Protein AF-A0A7W1TG98-F1 (afdb_monomer_lite)

pLDDT: mean 81.25, std 20.15, range [36.09, 98.25]

Structure (mmCIF, N/CA/C/O backbone):
data_AF-A0A7W1TG98-F1
#
_entry.id   AF-A0A7W1TG98-F1
#
loop_
_atom_site.group_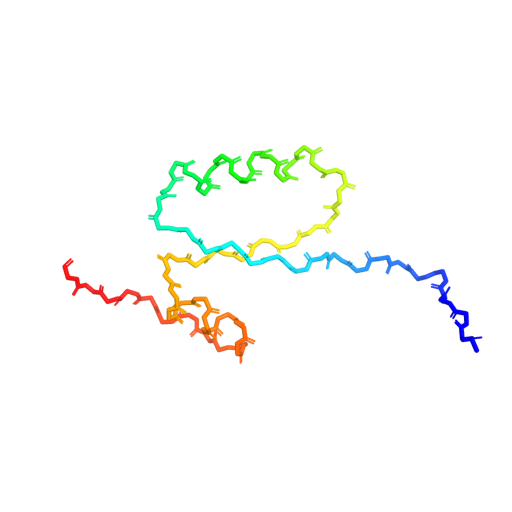PDB
_atom_site.id
_atom_site.type_symbol
_atom_site.label_atom_id
_atom_site.label_alt_id
_atom_site.label_comp_id
_atom_site.label_asym_id
_atom_site.label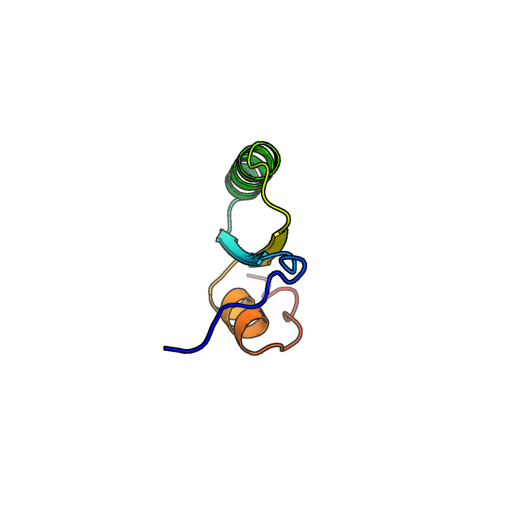_entity_id
_atom_site.label_seq_id
_atom_site.pdbx_PDB_ins_code
_atom_site.Cartn_x
_atom_site.Cartn_y
_atom_site.Cartn_z
_atom_site.occupancy
_atom_site.B_iso_or_equiv
_atom_site.auth_seq_id
_atom_site.auth_comp_id
_atom_site.auth_asym_id
_atom_site.auth_atom_id
_atom_site.pdbx_PDB_model_num
ATOM 1 N N . MET A 1 1 ? -33.060 11.186 4.755 1.00 40.53 1 MET A N 1
ATOM 2 C CA . MET A 1 1 ? -31.767 11.134 5.470 1.00 40.53 1 MET A CA 1
ATOM 3 C C . MET A 1 1 ? -31.790 9.878 6.319 1.00 40.53 1 MET A C 1
ATOM 5 O O . MET A 1 1 ? -32.538 9.839 7.285 1.00 40.53 1 MET A O 1
ATOM 9 N N . SER A 1 2 ? -31.100 8.820 5.894 1.00 36.09 2 SER A N 1
ATOM 10 C CA . SER A 1 2 ? -31.080 7.556 6.640 1.00 36.09 2 SER A CA 1
ATOM 11 C C . SER A 1 2 ? -30.022 7.619 7.747 1.00 36.09 2 SER A C 1
ATOM 13 O O . SER A 1 2 ? -28.950 8.185 7.516 1.00 36.09 2 SER A O 1
ATOM 15 N N . PRO A 1 3 ? -30.306 7.076 8.941 1.00 51.44 3 PRO A N 1
ATOM 16 C CA . PRO A 1 3 ? -29.379 7.088 10.062 1.00 51.44 3 PRO A CA 1
ATOM 17 C C . PRO A 1 3 ? -28.239 6.108 9.768 1.00 51.44 3 PRO A C 1
ATOM 19 O O . PRO A 1 3 ? -28.479 4.946 9.446 1.00 51.44 3 PRO A O 1
ATOM 22 N N . HIS A 1 4 ? -26.991 6.566 9.855 1.00 50.03 4 HIS A N 1
ATOM 23 C CA . HIS A 1 4 ? -25.847 5.660 9.842 1.00 50.03 4 HIS A CA 1
ATOM 24 C C . HIS A 1 4 ? -25.890 4.889 11.160 1.00 50.03 4 HIS A C 1
ATOM 26 O O . HIS A 1 4 ? -25.644 5.462 12.220 1.00 50.03 4 HIS A O 1
ATOM 32 N N . ALA A 1 5 ? -26.294 3.621 11.086 1.00 54.25 5 ALA A N 1
ATOM 33 C CA . ALA A 1 5 ? -26.265 2.699 12.207 1.00 54.25 5 ALA A CA 1
ATOM 34 C C . ALA A 1 5 ? -24.890 2.760 12.886 1.00 54.25 5 ALA A C 1
ATOM 36 O O . ALA A 1 5 ? -23.860 2.800 12.208 1.00 54.25 5 ALA A O 1
ATOM 37 N N . THR A 1 6 ? -24.880 2.764 14.217 1.00 55.78 6 THR A N 1
ATOM 38 C CA . THR A 1 6 ? -23.685 2.627 15.057 1.00 55.78 6 THR A CA 1
ATOM 39 C C . THR A 1 6 ? -23.116 1.212 14.887 1.00 55.78 6 THR A C 1
ATOM 41 O O . THR A 1 6 ? -23.253 0.365 15.761 1.00 55.78 6 THR A O 1
ATOM 44 N N . GLY A 1 7 ? -22.585 0.913 13.704 1.00 54.25 7 GLY A N 1
ATOM 45 C CA . GLY A 1 7 ? -21.981 -0.366 13.355 1.00 54.25 7 GLY A CA 1
ATOM 46 C C . GLY A 1 7 ? -20.480 -0.321 13.592 1.00 54.25 7 GLY A C 1
ATOM 47 O O . GLY A 1 7 ? -19.845 0.708 13.345 1.00 54.25 7 GLY A O 1
ATOM 48 N N . GLU A 1 8 ? -19.912 -1.432 14.059 1.00 61.66 8 GLU A N 1
ATOM 49 C CA . GLU A 1 8 ? -18.472 -1.685 13.990 1.00 61.66 8 GLU A CA 1
ATOM 50 C C . GLU A 1 8 ? -17.939 -1.225 12.631 1.00 61.66 8 GLU A C 1
ATOM 52 O O . GLU A 1 8 ? -18.380 -1.689 11.575 1.00 61.66 8 GLU A O 1
ATOM 57 N N . ARG A 1 9 ? -17.018 -0.257 12.647 1.00 66.50 9 ARG A N 1
ATOM 58 C CA . ARG A 1 9 ? -16.387 0.219 11.421 1.00 66.50 9 ARG A CA 1
ATOM 59 C C . ARG A 1 9 ? -15.509 -0.908 10.898 1.00 66.50 9 ARG A C 1
ATOM 61 O O . ARG A 1 9 ? -14.448 -1.171 11.461 1.00 66.50 9 ARG A O 1
ATOM 68 N N . ALA A 1 10 ? -15.968 -1.574 9.841 1.00 75.75 10 ALA A N 1
ATOM 69 C CA . ALA A 1 10 ? -15.146 -2.520 9.105 1.00 75.75 10 ALA A CA 1
ATOM 70 C C . ALA A 1 10 ? -13.801 -1.854 8.732 1.00 75.75 10 ALA A C 1
ATOM 72 O O . ALA A 1 10 ? -13.794 -0.654 8.430 1.00 75.75 10 ALA A O 1
ATOM 73 N N . PRO A 1 11 ? -12.673 -2.591 8.769 1.00 84.12 11 PRO A N 1
ATOM 74 C CA . PRO A 1 11 ? -11.374 -2.044 8.389 1.00 84.12 11 PRO A CA 1
ATOM 75 C C . PRO A 1 11 ? -11.419 -1.446 6.980 1.00 84.12 11 PR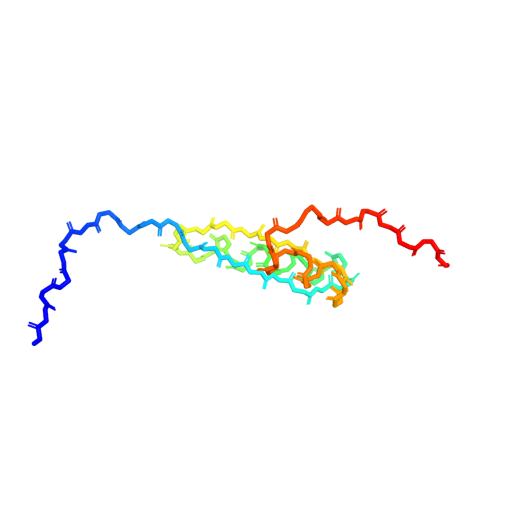O A C 1
ATOM 77 O O . PRO A 1 11 ? -12.035 -2.034 6.092 1.00 84.12 11 PRO A O 1
ATOM 80 N N . LEU A 1 12 ? -10.752 -0.309 6.762 1.00 89.44 12 LEU A N 1
ATOM 81 C CA . LEU A 1 12 ? -10.650 0.276 5.422 1.00 89.44 12 LEU A CA 1
ATOM 82 C C . LEU A 1 12 ? -9.740 -0.578 4.535 1.00 89.44 12 LEU A C 1
ATOM 84 O O . LEU A 1 12 ? -8.625 -0.905 4.933 1.00 89.44 12 LEU A O 1
ATOM 88 N N . ASP A 1 13 ? -10.172 -0.879 3.317 1.00 92.12 13 ASP A N 1
ATOM 89 C CA . ASP A 1 13 ? -9.298 -1.45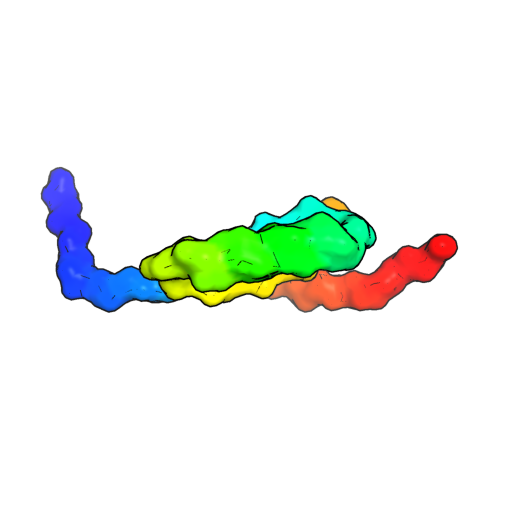4 2.295 1.00 92.12 13 ASP A CA 1
ATOM 90 C C . ASP A 1 13 ? -8.552 -0.316 1.571 1.00 92.12 13 ASP A C 1
ATOM 92 O O . ASP A 1 13 ? -9.167 0.565 0.969 1.00 92.12 13 ASP A O 1
ATOM 96 N N . LEU A 1 14 ? -7.220 -0.321 1.650 1.00 93.75 14 LEU A N 1
ATOM 97 C CA . LEU A 1 14 ? -6.321 0.660 1.038 1.00 93.75 14 LEU A CA 1
ATOM 98 C C . LEU A 1 14 ? -5.485 -0.011 -0.053 1.00 93.75 14 LEU A C 1
ATOM 100 O O . LEU A 1 14 ? -4.969 -1.107 0.150 1.00 93.75 14 LEU A O 1
ATOM 104 N N . LEU A 1 15 ? -5.302 0.663 -1.188 1.00 95.94 15 LEU A N 1
ATOM 10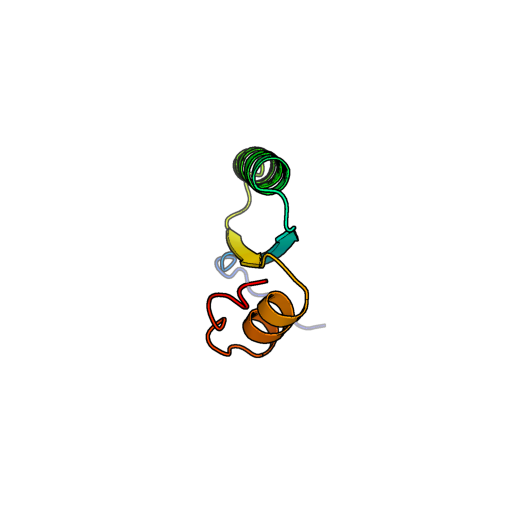5 C CA . LEU A 1 15 ? -4.396 0.242 -2.257 1.00 95.94 15 LEU A CA 1
ATOM 106 C C . LEU A 1 15 ? -3.284 1.280 -2.414 1.00 95.94 15 LEU A C 1
ATOM 108 O O . LEU A 1 15 ? -3.560 2.424 -2.764 1.00 95.94 15 LEU A O 1
ATOM 112 N N . LEU A 1 16 ? -2.045 0.859 -2.175 1.00 96.75 16 LEU A N 1
ATOM 113 C CA . LEU A 1 16 ? -0.834 1.602 -2.507 1.00 96.75 16 LEU A CA 1
ATOM 114 C C . LEU A 1 16 ? -0.286 1.086 -3.840 1.00 96.75 16 LEU A C 1
ATOM 116 O O . LEU A 1 16 ? -0.120 -0.122 -4.008 1.00 96.75 16 LEU A O 1
ATOM 120 N N . VAL A 1 17 ? -0.013 1.994 -4.772 1.00 97.25 17 VAL A N 1
ATOM 121 C CA . VAL A 1 17 ? 0.637 1.684 -6.048 1.00 97.25 17 VAL A CA 1
ATOM 122 C C . VAL A 1 17 ? 1.994 2.356 -6.023 1.00 97.25 17 VAL A C 1
ATOM 124 O O . VAL A 1 17 ? 2.026 3.574 -6.118 1.00 97.25 17 VAL A O 1
ATOM 127 N N . GLU A 1 18 ? 3.055 1.579 -5.829 1.00 98.25 18 GLU A N 1
ATOM 128 C CA . GLU A 1 18 ? 4.420 2.087 -5.700 1.00 98.25 18 GLU A CA 1
ATOM 129 C C . GLU A 1 18 ? 5.421 0.987 -6.073 1.00 98.25 18 GLU A C 1
ATOM 131 O O . GLU A 1 18 ? 5.281 -0.150 -5.608 1.00 98.25 18 GLU A O 1
ATOM 136 N N . ASP A 1 19 ? 6.388 1.301 -6.936 1.00 96.94 19 ASP A N 1
ATOM 137 C CA . ASP A 1 19 ? 7.383 0.358 -7.463 1.00 96.94 19 ASP A CA 1
ATOM 138 C C . ASP A 1 19 ? 8.687 0.327 -6.652 1.00 96.94 19 ASP A C 1
ATOM 140 O O . ASP A 1 19 ? 9.458 -0.627 -6.776 1.00 96.94 19 ASP A O 1
ATOM 144 N N . ASP A 1 20 ? 8.899 1.306 -5.770 1.00 97.94 20 ASP A N 1
ATOM 145 C CA . ASP A 1 20 ? 10.047 1.369 -4.871 1.00 97.94 20 ASP A CA 1
ATOM 146 C C . ASP A 1 20 ? 9.754 0.767 -3.479 1.00 97.94 20 ASP A C 1
ATOM 148 O O . ASP A 1 20 ? 8.820 1.142 -2.761 1.00 97.94 20 ASP A O 1
ATOM 152 N N . GLU A 1 21 ? 10.588 -0.188 -3.056 1.00 95.56 21 GLU A N 1
ATOM 153 C CA . GLU A 1 21 ? 10.416 -0.887 -1.776 1.00 95.56 21 GLU A CA 1
ATOM 154 C C . GLU A 1 21 ? 10.640 0.016 -0.550 1.00 95.56 21 GLU A C 1
ATOM 156 O O . GLU A 1 21 ? 10.034 -0.214 0.507 1.00 95.56 21 GLU A O 1
ATOM 161 N N . VAL A 1 22 ? 11.499 1.036 -0.663 1.00 97.94 22 VAL A N 1
ATOM 162 C CA . VAL A 1 22 ? 11.779 1.987 0.421 1.00 97.94 22 VAL A CA 1
ATOM 163 C C . VAL A 1 22 ? 10.551 2.858 0.666 1.00 97.94 22 VAL A C 1
ATOM 165 O O . VAL A 1 22 ? 10.156 3.028 1.827 1.00 97.94 22 VAL A O 1
ATOM 168 N N . ASP A 1 23 ? 9.892 3.316 -0.396 1.00 98.00 23 ASP A N 1
ATOM 169 C CA . ASP A 1 23 ? 8.666 4.112 -0.308 1.00 98.00 23 ASP A CA 1
ATOM 170 C C . ASP A 1 23 ? 7.477 3.289 0.208 1.00 98.00 23 ASP A C 1
ATOM 172 O O . ASP A 1 23 ? 6.747 3.732 1.107 1.00 98.00 23 ASP A O 1
ATOM 176 N N . VAL A 1 24 ? 7.341 2.029 -0.225 1.00 97.62 24 VAL A N 1
ATOM 177 C CA . VAL A 1 24 ? 6.360 1.091 0.352 1.00 97.62 24 VAL A CA 1
ATOM 178 C C . VAL A 1 24 ? 6.570 0.933 1.859 1.00 97.62 24 VAL A C 1
ATOM 180 O O . VAL A 1 24 ? 5.609 0.951 2.641 1.00 97.62 24 VAL A O 1
ATOM 183 N N . LEU A 1 25 ? 7.818 0.778 2.301 1.00 97.38 25 LEU A N 1
ATOM 184 C CA . LEU A 1 25 ? 8.141 0.620 3.715 1.00 97.38 25 LEU A CA 1
ATOM 185 C C . LEU A 1 25 ? 7.876 1.904 4.512 1.00 97.38 25 LEU A C 1
ATOM 187 O O . LEU A 1 25 ? 7.367 1.832 5.636 1.00 97.38 25 LEU A O 1
ATOM 191 N N . ALA A 1 26 ? 8.188 3.070 3.944 1.00 97.38 26 ALA A N 1
ATOM 192 C CA . ALA A 1 26 ? 7.877 4.365 4.538 1.00 97.38 26 ALA A CA 1
ATOM 193 C C . ALA A 1 26 ? 6.363 4.534 4.734 1.00 97.38 26 ALA A C 1
ATOM 195 O O . ALA A 1 26 ? 5.918 4.864 5.837 1.00 97.38 26 ALA A O 1
ATOM 196 N N . MET A 1 27 ? 5.562 4.196 3.720 1.00 96.44 27 MET A N 1
ATOM 197 C CA . MET A 1 27 ? 4.105 4.272 3.798 1.00 96.44 27 MET A CA 1
ATOM 198 C C . MET A 1 27 ? 3.527 3.301 4.832 1.00 96.44 27 MET A C 1
ATOM 200 O O . MET A 1 27 ? 2.669 3.676 5.630 1.00 96.44 27 MET A O 1
ATOM 204 N N . ARG A 1 28 ? 4.034 2.061 4.896 1.00 95.25 28 ARG A N 1
ATOM 205 C CA . ARG A 1 28 ? 3.629 1.091 5.930 1.00 95.25 28 ARG A CA 1
ATOM 206 C C . ARG A 1 28 ? 3.882 1.627 7.337 1.00 95.25 28 ARG A C 1
ATOM 208 O O . ARG A 1 28 ? 3.018 1.497 8.198 1.00 95.25 28 ARG A O 1
ATOM 215 N N . ARG A 1 29 ? 5.039 2.252 7.573 1.00 95.12 29 ARG A N 1
ATOM 216 C CA . ARG A 1 29 ? 5.363 2.872 8.869 1.00 95.12 29 ARG A CA 1
ATOM 217 C C . ARG A 1 29 ? 4.428 4.034 9.193 1.00 95.12 29 ARG A C 1
ATOM 219 O O . ARG A 1 29 ? 3.966 4.117 10.327 1.00 95.12 29 ARG A O 1
ATOM 226 N N . ALA A 1 30 ? 4.125 4.889 8.219 1.00 94.69 30 ALA A N 1
ATOM 227 C CA . ALA A 1 30 ? 3.187 5.993 8.401 1.00 94.69 30 ALA A CA 1
ATOM 228 C C . ALA A 1 30 ? 1.774 5.487 8.742 1.00 94.69 30 ALA A C 1
ATOM 230 O O . ALA A 1 30 ? 1.156 5.961 9.691 1.00 94.69 30 ALA A O 1
ATOM 231 N N . LEU A 1 31 ? 1.294 4.457 8.041 1.00 93.44 31 LEU A N 1
ATOM 232 C CA . LEU A 1 31 ? -0.019 3.859 8.290 1.00 93.44 31 LEU A CA 1
ATOM 233 C C . LEU A 1 31 ? -0.114 3.146 9.646 1.00 93.44 31 LEU A C 1
ATOM 235 O O . LEU A 1 31 ? -1.177 3.166 10.259 1.00 93.44 31 LEU A O 1
ATOM 239 N N . LEU A 1 32 ? 0.980 2.570 10.158 1.00 90.94 32 LEU A N 1
ATOM 240 C CA . LEU A 1 32 ? 1.024 2.021 11.522 1.00 90.94 32 LEU A CA 1
ATOM 241 C C . LEU A 1 32 ? 0.833 3.097 12.602 1.00 90.94 32 LEU A C 1
ATOM 243 O O . LEU A 1 32 ? 0.359 2.786 13.692 1.00 90.94 32 LEU A O 1
ATOM 247 N N . GLN A 1 33 ? 1.191 4.351 12.315 1.00 92.88 33 GLN A N 1
ATOM 248 C CA . GLN A 1 33 ? 0.964 5.479 13.224 1.00 92.88 33 GLN A CA 1
ATOM 249 C C . GLN A 1 33 ? -0.480 5.998 13.154 1.00 92.88 33 GLN A C 1
ATOM 251 O O . GLN A 1 33 ? -0.924 6.717 14.050 1.00 92.88 33 GLN A O 1
ATOM 256 N N . CYS A 1 34 ? -1.242 5.622 12.123 1.00 86.25 34 CYS A N 1
ATOM 257 C CA . CYS A 1 34 ? -2.664 5.915 12.052 1.00 86.25 34 CYS A CA 1
ATOM 258 C C . CYS A 1 34 ? -3.442 4.928 12.936 1.00 86.25 34 CYS A C 1
ATOM 260 O O . CYS A 1 34 ? -3.447 3.725 12.690 1.00 86.25 34 CYS A O 1
ATOM 262 N N . ALA A 1 35 ? -4.185 5.433 13.925 1.00 80.06 35 ALA A N 1
ATOM 263 C CA . ALA A 1 35 ? -5.083 4.636 14.774 1.00 80.06 35 ALA A CA 1
ATOM 264 C C . ALA A 1 35 ? -6.377 4.209 14.044 1.00 80.06 35 ALA A C 1
ATOM 266 O O . ALA A 1 35 ? -7.477 4.265 14.595 1.00 80.06 35 ALA A O 1
ATOM 267 N N . LEU A 1 36 ? -6.257 3.830 12.773 1.00 84.44 36 LEU A N 1
ATOM 268 C CA . LEU A 1 36 ? -7.365 3.458 11.916 1.00 84.44 36 LEU A CA 1
ATOM 269 C C . LEU A 1 36 ? -7.155 2.025 11.404 1.00 84.44 36 LEU A C 1
ATOM 271 O O . LEU A 1 36 ? -6.200 1.782 10.663 1.00 84.44 36 LEU A O 1
ATOM 275 N N . PRO A 1 37 ? -8.034 1.074 11.770 1.00 89.38 37 PRO A N 1
ATOM 276 C CA . PRO A 1 37 ? -7.978 -0.286 11.250 1.00 89.38 37 PRO A CA 1
ATOM 277 C C . PRO A 1 37 ? -8.068 -0.293 9.723 1.00 89.38 37 PRO A C 1
ATOM 279 O O . PRO A 1 37 ? -9.021 0.235 9.145 1.00 89.38 37 PRO A O 1
ATOM 282 N N . HIS A 1 38 ? -7.083 -0.901 9.069 1.00 90.62 38 HIS A N 1
ATOM 283 C CA . HIS A 1 38 ? -7.019 -0.968 7.615 1.00 90.62 38 HIS A CA 1
ATOM 284 C C . HIS A 1 38 ? -6.365 -2.263 7.127 1.00 90.62 38 HIS A C 1
ATOM 286 O O . HIS A 1 38 ? -5.647 -2.944 7.861 1.00 90.62 38 HIS A O 1
ATOM 292 N N . ARG A 1 39 ? -6.611 -2.590 5.859 1.00 91.94 39 ARG A N 1
ATOM 293 C CA . ARG A 1 39 ? -5.935 -3.628 5.083 1.00 91.94 39 ARG A CA 1
ATOM 294 C C . ARG A 1 39 ? -5.202 -2.940 3.947 1.00 91.94 39 ARG A C 1
ATOM 296 O O . ARG A 1 39 ? -5.822 -2.238 3.158 1.00 91.94 39 ARG A O 1
ATOM 303 N N . LEU A 1 40 ? -3.888 -3.118 3.881 1.00 93.50 40 LEU A N 1
ATOM 304 C CA . LEU A 1 40 ? -3.068 -2.512 2.839 1.00 93.50 40 LEU A CA 1
ATOM 305 C C . LEU A 1 40 ? -2.751 -3.532 1.745 1.00 93.50 40 LEU A C 1
ATOM 307 O O . LEU A 1 40 ? -2.007 -4.488 1.971 1.00 93.50 40 LEU A O 1
ATOM 311 N N . HIS A 1 41 ? -3.271 -3.281 0.553 1.00 95.25 41 HIS A N 1
ATOM 312 C CA . HIS A 1 41 ? -2.854 -3.904 -0.694 1.00 95.25 41 HIS A CA 1
ATOM 313 C C . HIS A 1 41 ? -1.727 -3.071 -1.306 1.00 95.25 41 HIS A C 1
ATOM 315 O O . HIS A 1 41 ? -1.802 -1.845 -1.308 1.00 95.25 41 HIS A O 1
ATOM 321 N N . VAL A 1 42 ? -0.692 -3.726 -1.828 1.00 96.12 42 VAL A N 1
ATOM 322 C CA . VAL A 1 42 ? 0.416 -3.060 -2.523 1.00 96.12 42 VAL A CA 1
ATOM 323 C C . VAL A 1 42 ? 0.510 -3.619 -3.935 1.00 96.12 42 VAL A C 1
ATOM 325 O O . VAL A 1 42 ? 0.436 -4.835 -4.120 1.00 96.12 42 VAL A O 1
ATOM 328 N N . ALA A 1 43 ? 0.653 -2.734 -4.911 1.00 96.56 43 ALA A N 1
ATOM 329 C CA . ALA A 1 43 ? 0.897 -3.057 -6.305 1.00 96.56 43 ALA A CA 1
ATOM 330 C C . ALA A 1 43 ? 2.151 -2.315 -6.778 1.00 96.56 43 ALA A C 1
ATOM 332 O O . ALA A 1 43 ? 2.274 -1.124 -6.528 1.00 96.56 43 ALA A O 1
ATOM 333 N N . SER A 1 44 ? 3.044 -3.007 -7.481 1.00 96.44 44 SER A N 1
ATOM 334 C CA . SER A 1 44 ? 4.281 -2.428 -8.021 1.00 96.44 44 SER A CA 1
ATOM 335 C C . SER A 1 44 ? 4.076 -1.656 -9.322 1.00 96.44 44 SER A C 1
ATOM 337 O O . SER A 1 44 ? 5.004 -1.062 -9.837 1.00 96.44 44 SER A O 1
ATOM 339 N N . ASP A 1 45 ? 2.889 -1.723 -9.922 1.00 95.88 45 ASP A N 1
ATOM 340 C CA . ASP A 1 45 ? 2.591 -1.047 -11.179 1.00 95.88 45 ASP A CA 1
ATOM 341 C C . ASP A 1 45 ? 1.074 -0.910 -11.390 1.00 95.88 45 ASP A C 1
ATOM 343 O O . ASP A 1 45 ? 0.245 -1.429 -10.630 1.00 95.88 45 ASP A O 1
ATOM 347 N N . GLY A 1 46 ? 0.699 -0.222 -12.470 1.00 96.00 46 GLY A N 1
ATOM 348 C CA . GLY A 1 46 ? -0.697 -0.003 -12.837 1.00 96.00 46 GLY A CA 1
ATOM 349 C C . GLY A 1 46 ? -1.466 -1.275 -13.223 1.00 96.00 46 GLY A C 1
ATOM 350 O O . GLY A 1 46 ? -2.668 -1.356 -12.967 1.00 96.00 46 GLY A O 1
ATOM 351 N N . GLN A 1 47 ? -0.819 -2.284 -13.813 1.00 96.25 47 GLN A N 1
ATOM 352 C CA . GLN A 1 47 ? -1.489 -3.538 -14.182 1.00 96.25 47 GLN A CA 1
ATOM 353 C C . GLN A 1 47 ? -1.838 -4.353 -12.934 1.00 96.25 47 GLN A C 1
ATOM 355 O O . GLN A 1 47 ? -2.976 -4.813 -12.794 1.00 96.25 47 GLN A O 1
ATOM 360 N N . ALA A 1 48 ? -0.895 -4.468 -12.000 1.00 93.94 48 ALA A N 1
ATOM 361 C CA . ALA A 1 48 ? -1.108 -5.070 -10.695 1.00 93.94 48 ALA A CA 1
ATOM 362 C C . ALA A 1 48 ? -2.191 -4.308 -9.910 1.00 93.94 48 ALA A C 1
ATOM 364 O O . ALA A 1 48 ? -3.106 -4.928 -9.364 1.00 93.94 48 ALA A O 1
ATOM 365 N N . ALA A 1 49 ? -2.176 -2.972 -9.934 1.00 96.00 49 ALA A N 1
ATOM 366 C CA . ALA A 1 49 ? -3.193 -2.148 -9.279 1.00 96.00 49 ALA A CA 1
ATOM 367 C C . ALA A 1 49 ? -4.601 -2.399 -9.846 1.00 96.00 49 ALA A C 1
ATOM 369 O O . ALA A 1 49 ? -5.562 -2.616 -9.102 1.00 96.00 49 ALA A O 1
ATOM 370 N N . LEU A 1 50 ? -4.730 -2.442 -11.176 1.00 96.00 50 LEU A N 1
ATOM 371 C CA . LEU A 1 50 ? -5.991 -2.762 -11.845 1.00 96.00 50 LEU A CA 1
ATOM 372 C C . LEU A 1 50 ? -6.473 -4.183 -11.528 1.00 96.00 50 LEU A C 1
ATOM 374 O O . LEU A 1 50 ? -7.685 -4.399 -11.445 1.00 96.00 50 LEU A O 1
ATOM 378 N N . ALA A 1 51 ? -5.568 -5.149 -11.339 1.00 94.00 51 ALA A N 1
ATOM 379 C CA . ALA A 1 51 ? -5.938 -6.492 -10.899 1.00 94.00 51 ALA A CA 1
ATOM 380 C C . ALA A 1 51 ? -6.562 -6.463 -9.493 1.00 94.00 51 ALA A C 1
ATOM 382 O O . ALA A 1 51 ? -7.656 -7.008 -9.321 1.00 94.00 51 ALA A O 1
ATOM 383 N N . VAL A 1 52 ? -5.953 -5.736 -8.544 1.00 92.38 52 VAL A N 1
ATOM 384 C CA . VAL A 1 52 ? -6.512 -5.534 -7.194 1.00 92.38 52 VAL A CA 1
ATOM 385 C C . VAL A 1 52 ? -7.908 -4.907 -7.262 1.00 92.38 52 VAL A C 1
ATOM 387 O O . VAL A 1 52 ? -8.858 -5.459 -6.706 1.00 92.38 52 VAL A O 1
ATOM 390 N N . LEU A 1 53 ? -8.073 -3.805 -8.004 1.00 92.69 53 LEU A N 1
ATOM 391 C CA . LEU A 1 53 ? -9.360 -3.101 -8.129 1.00 92.69 53 LEU A CA 1
ATOM 392 C C . LEU A 1 53 ? -10.460 -3.970 -8.749 1.00 92.69 53 LEU A C 1
ATOM 394 O O . LEU A 1 53 ? -11.622 -3.902 -8.350 1.00 92.69 53 LEU A O 1
ATOM 398 N N . ARG A 1 54 ? -10.102 -4.822 -9.713 1.00 92.94 54 ARG A N 1
ATOM 399 C CA . ARG A 1 54 ? -11.034 -5.753 -10.365 1.00 92.94 54 ARG A CA 1
ATOM 400 C C . ARG A 1 54 ? -11.336 -6.992 -9.517 1.00 92.94 54 ARG A C 1
ATOM 402 O O . ARG A 1 54 ? -12.047 -7.870 -10.006 1.00 92.94 54 ARG A O 1
ATOM 409 N N . ARG A 1 55 ? -10.799 -7.092 -8.291 1.00 82.31 55 ARG A N 1
ATOM 410 C CA . ARG A 1 55 ? -10.829 -8.299 -7.442 1.00 82.31 55 ARG A CA 1
ATOM 411 C C . ARG A 1 55 ? -10.303 -9.539 -8.176 1.00 82.31 55 ARG A C 1
ATOM 413 O O . ARG A 1 55 ? -10.775 -10.652 -7.954 1.00 82.31 55 ARG A O 1
ATOM 420 N N . ARG A 1 56 ? -9.354 -9.342 -9.092 1.00 62.31 56 ARG A N 1
ATOM 421 C CA . ARG A 1 56 ? -8.665 -10.415 -9.811 1.00 62.31 56 ARG A CA 1
ATOM 422 C C . ARG A 1 56 ? -7.346 -10.716 -9.098 1.00 62.31 56 ARG A C 1
ATOM 424 O O . ARG A 1 56 ? -6.746 -9.797 -8.544 1.00 62.31 56 ARG A O 1
ATOM 431 N N . PRO A 1 57 ? -6.872 -11.972 -9.106 1.00 54.09 57 PRO A N 1
ATOM 432 C CA . PRO A 1 57 ? -5.538 -12.267 -8.605 1.00 54.09 57 PRO A CA 1
ATOM 433 C C . PRO A 1 57 ? -4.506 -11.423 -9.368 1.00 54.09 57 PRO A C 1
ATOM 435 O O . PRO A 1 57 ? -4.523 -11.388 -10.601 1.00 54.09 57 PRO A O 1
ATOM 438 N N . VAL A 1 58 ? -3.643 -10.717 -8.628 1.00 56.19 58 VAL A N 1
ATOM 439 C CA . VAL A 1 58 ? -2.455 -10.052 -9.180 1.00 56.19 58 VAL A CA 1
ATOM 440 C C . VAL A 1 58 ? -1.603 -11.130 -9.839 1.00 56.19 58 VAL A C 1
ATOM 442 O O . VAL A 1 58 ? -1.160 -12.068 -9.176 1.00 56.19 58 VAL A O 1
ATOM 445 N N . ALA A 1 59 ? -1.410 -11.025 -11.153 1.00 52.84 59 ALA A N 1
ATOM 446 C CA . ALA A 1 59 ? -0.427 -11.842 -11.843 1.00 52.84 59 ALA A CA 1
ATOM 447 C C . ALA A 1 59 ? 0.955 -11.386 -11.363 1.00 52.84 59 ALA A C 1
ATOM 449 O O . ALA A 1 59 ? 1.324 -10.227 -11.534 1.00 52.84 59 ALA A O 1
ATOM 450 N N . SER A 1 60 ? 1.687 -12.278 -10.702 1.00 47.31 60 SER A N 1
ATOM 451 C CA . SER A 1 60 ? 3.056 -11.998 -10.284 1.00 47.31 60 SER A CA 1
ATOM 452 C C . SER A 1 60 ? 3.958 -11.932 -11.520 1.00 47.31 60 SER A C 1
ATOM 454 O O . SER A 1 60 ? 4.131 -12.936 -12.206 1.00 47.31 60 SER A O 1
ATOM 456 N N . GLY A 1 61 ? 4.514 -10.746 -11.780 1.00 43.75 61 GLY A N 1
ATOM 457 C CA . GLY A 1 61 ? 5.769 -10.550 -12.506 1.00 43.75 61 GLY A CA 1
ATOM 458 C C . GLY A 1 61 ? 5.711 -10.614 -14.034 1.00 43.75 61 GLY A C 1
ATOM 459 O O . GLY A 1 61 ? 5.730 -11.688 -14.629 1.00 43.75 61 GLY A O 1
ATOM 460 N N . SER A 1 62 ? 5.820 -9.455 -14.684 1.00 43.28 62 SER A N 1
ATOM 461 C CA . SER A 1 62 ? 6.438 -9.366 -16.012 1.00 43.28 62 SER A CA 1
ATOM 462 C C . SER A 1 62 ? 7.914 -9.012 -15.854 1.00 43.28 62 SER A C 1
ATOM 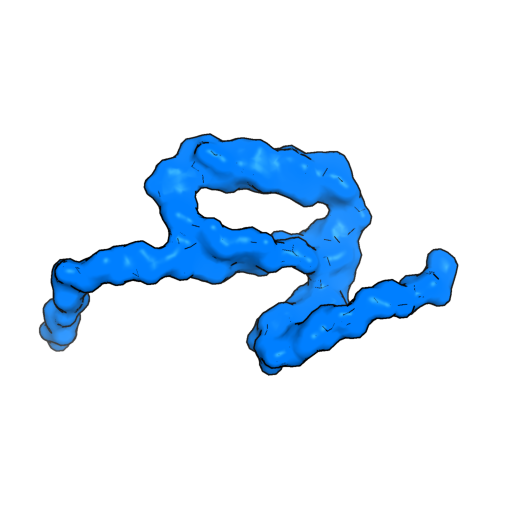464 O O . SER A 1 62 ? 8.269 -7.881 -15.544 1.00 43.28 62 SER A O 1
ATOM 466 N N . ARG A 1 63 ? 8.745 -10.038 -16.048 1.00 40.47 63 ARG A N 1
ATOM 467 C CA . ARG A 1 63 ? 10.204 -9.994 -16.153 1.00 40.47 63 ARG A CA 1
ATOM 468 C C . ARG A 1 63 ? 10.603 -9.141 -17.363 1.00 40.47 63 ARG A C 1
ATOM 470 O O . ARG A 1 63 ? 10.333 -9.562 -18.486 1.00 40.47 63 ARG A O 1
ATOM 477 N N . TRP A 1 64 ? 11.268 -8.016 -17.128 1.00 39.41 64 TRP A N 1
ATOM 478 C CA . TRP A 1 64 ? 12.096 -7.320 -18.114 1.00 39.41 64 TRP A CA 1
ATOM 479 C C . TRP A 1 64 ? 13.396 -6.908 -17.441 1.00 39.41 64 TRP A C 1
ATOM 481 O O . TRP A 1 64 ? 13.310 -6.347 -16.328 1.00 39.41 64 TRP A O 1
#

Foldseek 3Di:
DDDPPPDDPDAAEEEAAAQDPVVVVVVVVVVVPDPGGHDYHYHNHDQQRVCVVVVHPRDPDDDD

Sequence (64 aa):
MSPHATGERAPLDLLLVEDDEVDVLAMRRALLQCALPHRLHVASDGQAALAVLRRRPVASGSRW

Secondary structure (DSSP, 8-state):
---------PPEEEEEE-S-HHHHHHHHHHHHHS-S-EEEEEESSHHHHHHHHTTPPPP-----

Radius of gyration: 15.19 Å; chains: 1; bounding box: 44×23×33 Å